Protein AF-A0A833WL48-F1 (afdb_monomer_lite)

Secondary structure (DSSP, 8-state):
-EEEEETTEEEEE-SSHHHHHHHHHHHHHHS--S-----SBSSSPEEEE-TTSS-EEEE-GGG----

Organism: Phytophthora infestans (NCBI:txid4787)

Radius of gyration: 13.89 Å; chains: 1; bounding box: 32×30×38 Å

pLDDT: mean 87.75, std 7.33, range [50.06, 96.69]

Sequence (67 aa):
MIVVVYVDDVLAFAMSDKDSVQFQSVMESEYEIINFDDITYFLGPELQWSPTGDEVCISQHKYISTF

Foldseek 3Di:
DDWDDDPPDIDDQDPDPVVVVVVVVVCVVPHDDPDDDDDQDDPQWGWDADPVNPDTDTDNVVVDDDD

Structure (mmCIF, N/CA/C/O backbone):
data_AF-A0A833WL48-F1
#
_entry.id   AF-A0A833WL48-F1
#
loop_
_atom_site.group_PDB
_atom_site.id
_atom_site.type_symbol
_atom_site.label_atom_id
_atom_site.label_alt_id
_atom_site.label_comp_id
_atom_site.label_asym_id
_atom_site.label_entity_id
_atom_site.label_seq_id
_atom_site.pdbx_PDB_ins_code
_atom_site.Cartn_x
_atom_site.Cartn_y
_atom_site.Cartn_z
_atom_site.occupancy
_atom_site.B_iso_or_equiv
_atom_site.auth_seq_id
_atom_site.auth_comp_id
_atom_site.auth_asym_id
_atom_site.auth_atom_id
_atom_site.pdbx_PDB_model_num
ATOM 1 N N . MET A 1 1 ? -9.394 7.714 2.967 1.00 84.31 1 MET A N 1
ATOM 2 C CA . MET A 1 1 ? -9.040 6.335 2.588 1.00 84.31 1 MET A CA 1
ATOM 3 C C . MET A 1 1 ? -9.287 6.152 1.104 1.00 84.31 1 MET A C 1
ATOM 5 O O . MET A 1 1 ? -10.367 6.505 0.644 1.00 84.31 1 MET A O 1
ATOM 9 N N . ILE A 1 2 ? -8.321 5.600 0.382 1.00 87.88 2 ILE A N 1
ATOM 10 C CA . ILE A 1 2 ? -8.511 5.065 -0.971 1.00 87.88 2 ILE A CA 1
ATOM 11 C C . ILE A 1 2 ? -8.211 3.569 -0.887 1.00 87.88 2 ILE A C 1
ATOM 13 O O . ILE A 1 2 ? -7.226 3.194 -0.262 1.00 87.88 2 ILE A O 1
ATOM 17 N N . VAL A 1 3 ? -9.055 2.721 -1.473 1.00 90.25 3 VAL A N 1
ATOM 18 C CA . VAL A 1 3 ? -8.855 1.265 -1.477 1.00 90.25 3 VAL A CA 1
ATOM 19 C C . VAL A 1 3 ? -8.901 0.774 -2.915 1.00 90.25 3 VAL A C 1
ATOM 21 O O . VAL A 1 3 ? -9.851 1.064 -3.643 1.00 90.25 3 VAL A O 1
ATOM 24 N N . VAL A 1 4 ? -7.871 0.041 -3.317 1.00 89.56 4 VAL A N 1
ATOM 25 C CA . VAL A 1 4 ? -7.764 -0.629 -4.611 1.00 89.56 4 VAL A CA 1
ATOM 26 C C . VAL A 1 4 ? -7.832 -2.126 -4.353 1.00 89.56 4 VAL A C 1
ATOM 28 O O . VAL A 1 4 ? -7.105 -2.644 -3.512 1.00 89.56 4 VAL A O 1
ATOM 31 N N . VAL A 1 5 ? -8.718 -2.814 -5.064 1.00 91.88 5 VAL A N 1
ATOM 32 C CA . VAL A 1 5 ? -8.924 -4.258 -4.918 1.00 91.88 5 VAL A CA 1
ATOM 33 C C . VAL A 1 5 ? -8.626 -4.927 -6.249 1.00 91.88 5 VAL A C 1
ATOM 35 O O . VAL A 1 5 ? -9.152 -4.513 -7.285 1.00 91.88 5 VAL A O 1
ATOM 38 N N . TYR A 1 6 ? -7.800 -5.965 -6.215 1.00 91.69 6 TYR A N 1
ATOM 39 C CA . TYR A 1 6 ? -7.505 -6.821 -7.352 1.00 91.69 6 TYR A CA 1
ATOM 40 C C . TYR A 1 6 ? -7.619 -8.281 -6.926 1.00 91.69 6 TYR A C 1
ATOM 42 O O . TYR A 1 6 ? -6.721 -8.815 -6.293 1.00 91.69 6 TYR A O 1
ATOM 50 N N . VAL A 1 7 ? -8.720 -8.930 -7.306 1.00 93.62 7 VAL A N 1
ATOM 51 C CA . VAL A 1 7 ? -9.017 -10.317 -6.912 1.00 93.62 7 VAL A CA 1
ATOM 52 C C . VAL A 1 7 ? -8.954 -10.466 -5.382 1.00 93.62 7 VAL A C 1
ATOM 54 O O . VAL A 1 7 ? -9.869 -9.992 -4.712 1.00 93.62 7 VAL A O 1
ATOM 57 N N . ASP A 1 8 ? -7.909 -11.089 -4.846 1.00 92.19 8 ASP A N 1
ATOM 58 C 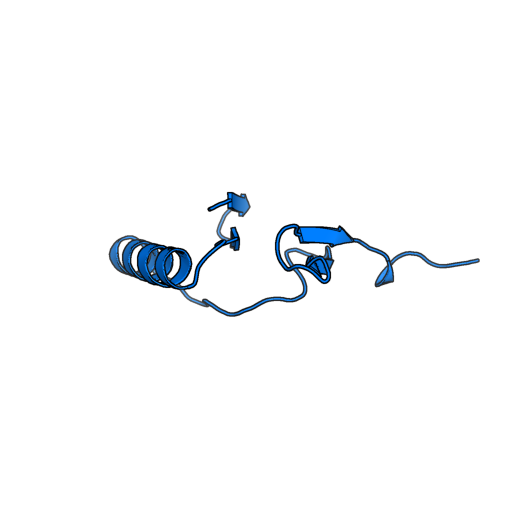CA . ASP A 1 8 ? -7.638 -11.327 -3.429 1.00 92.19 8 ASP A CA 1
ATOM 59 C C . ASP A 1 8 ? -6.624 -10.343 -2.816 1.00 92.19 8 ASP A C 1
ATOM 61 O O . ASP A 1 8 ? -6.500 -10.277 -1.595 1.00 92.19 8 ASP A O 1
ATOM 65 N N . ASP A 1 9 ? -5.967 -9.518 -3.635 1.00 92.56 9 ASP A N 1
ATOM 66 C CA . ASP A 1 9 ? -5.031 -8.489 -3.191 1.00 92.56 9 ASP A CA 1
ATOM 67 C C . ASP A 1 9 ? -5.742 -7.148 -2.942 1.00 92.56 9 ASP A C 1
ATOM 69 O O . ASP A 1 9 ? -6.466 -6.618 -3.795 1.00 92.56 9 ASP A O 1
ATOM 73 N N . VAL A 1 10 ? -5.490 -6.548 -1.776 1.00 93.06 10 VAL A N 1
ATOM 74 C CA . VAL A 1 10 ? -6.039 -5.241 -1.388 1.00 93.06 10 VAL A CA 1
ATOM 75 C C . VAL A 1 10 ? -4.907 -4.272 -1.081 1.00 93.06 10 VAL A C 1
ATOM 77 O O . VAL A 1 10 ? -4.041 -4.547 -0.259 1.00 93.06 10 VAL A O 1
ATOM 80 N N . LEU A 1 11 ? -4.956 -3.100 -1.708 1.00 92.12 11 LEU A N 1
ATOM 81 C CA . LEU A 1 11 ? -4.074 -1.978 -1.422 1.00 92.12 11 LEU A CA 1
ATOM 82 C C . LEU A 1 11 ? -4.888 -0.836 -0.820 1.00 92.12 11 LEU A C 1
ATOM 84 O O . LEU A 1 11 ? -5.787 -0.291 -1.464 1.00 92.12 11 LEU A O 1
ATOM 88 N N . ALA A 1 12 ? -4.569 -0.465 0.417 1.00 91.75 12 ALA A N 1
ATOM 89 C CA . ALA A 1 12 ? -5.239 0.607 1.138 1.00 91.75 12 ALA A CA 1
ATOM 90 C C . ALA A 1 12 ? -4.291 1.791 1.364 1.00 91.75 12 ALA A C 1
ATOM 92 O O . ALA A 1 12 ? -3.191 1.637 1.883 1.00 91.75 12 ALA A O 1
ATOM 93 N N . PHE A 1 13 ? -4.756 2.988 1.013 1.00 89.19 13 PHE A N 1
ATOM 94 C CA . PHE A 1 13 ? -4.089 4.253 1.291 1.00 89.19 13 PHE A CA 1
ATOM 95 C C . PHE A 1 13 ? -4.867 5.015 2.358 1.00 89.19 13 PHE A C 1
ATOM 97 O O . PHE A 1 13 ? -5.973 5.528 2.120 1.00 89.19 13 PHE A O 1
ATOM 104 N N . ALA A 1 14 ? -4.273 5.099 3.542 1.00 87.94 14 ALA A N 1
ATOM 105 C CA . ALA A 1 14 ? -4.786 5.871 4.657 1.00 87.94 14 ALA A CA 1
ATOM 106 C C . ALA A 1 14 ? -4.079 7.230 4.726 1.00 87.94 14 ALA A C 1
ATOM 108 O O . ALA A 1 14 ? -2.870 7.316 4.560 1.00 87.94 14 ALA A O 1
ATOM 109 N N . MET A 1 15 ? -4.845 8.291 4.990 1.00 82.94 15 MET A N 1
ATOM 110 C CA . MET A 1 15 ? -4.307 9.649 5.181 1.00 82.94 15 MET A CA 1
ATOM 111 C C . MET A 1 15 ? -3.992 9.935 6.658 1.00 82.94 15 MET A C 1
ATOM 113 O O . MET A 1 15 ? -3.524 11.015 7.008 1.00 82.94 15 MET A O 1
ATOM 117 N N . SER A 1 16 ? -4.313 8.988 7.541 1.00 87.38 16 SER A N 1
ATOM 118 C CA . SER A 1 16 ? -4.017 9.039 8.966 1.00 87.38 16 SER A CA 1
ATOM 119 C C . SER A 1 16 ? -3.858 7.626 9.523 1.00 87.38 16 SER A C 1
ATOM 121 O O . SER A 1 16 ? -4.552 6.706 9.086 1.00 87.38 16 SER A O 1
ATOM 123 N N . ASP A 1 17 ? -3.017 7.469 10.543 1.00 88.81 17 ASP A N 1
ATOM 124 C CA . ASP A 1 17 ? -2.797 6.178 11.213 1.00 88.81 17 ASP A CA 1
ATOM 125 C C . ASP A 1 17 ? -4.078 5.618 11.843 1.00 88.81 17 ASP A C 1
ATOM 127 O O . ASP A 1 17 ? -4.278 4.412 11.961 1.00 88.81 17 ASP A O 1
ATOM 131 N N . LYS A 1 18 ? -4.995 6.500 12.247 1.00 93.19 18 LYS A N 1
ATOM 132 C CA . LYS A 1 18 ? -6.288 6.077 12.785 1.00 93.19 18 LYS A CA 1
ATOM 133 C C . LYS A 1 18 ? -7.106 5.331 11.729 1.00 93.19 18 LYS A C 1
ATOM 135 O O . LYS A 1 18 ? -7.746 4.331 12.050 1.00 93.19 18 LYS A O 1
ATOM 140 N N . ASP A 1 19 ? -7.089 5.824 10.493 1.00 91.38 19 ASP A N 1
ATOM 141 C CA . ASP A 1 19 ? -7.838 5.219 9.396 1.00 91.38 19 ASP A CA 1
ATOM 142 C C . ASP A 1 19 ? -7.251 3.852 9.021 1.00 91.38 19 ASP A C 1
ATOM 144 O O . ASP A 1 19 ? -8.021 2.919 8.792 1.00 91.38 19 ASP A O 1
ATOM 148 N N . SER A 1 20 ? -5.917 3.705 9.003 1.00 90.88 20 SER A N 1
ATOM 149 C CA . SER A 1 20 ? -5.269 2.418 8.707 1.00 90.88 20 SER A CA 1
ATOM 150 C C . SER A 1 20 ? -5.571 1.368 9.776 1.00 90.88 20 SER A C 1
ATOM 152 O O . SER A 1 20 ? -6.010 0.272 9.434 1.00 90.88 20 SER A O 1
ATOM 154 N N . VAL A 1 21 ? -5.452 1.716 11.063 1.00 93.69 21 VAL A N 1
ATOM 155 C CA . VAL A 1 21 ? -5.745 0.800 12.182 1.00 93.69 21 VAL A CA 1
ATOM 156 C C . VAL A 1 21 ? -7.209 0.360 12.178 1.00 93.69 21 VAL A C 1
ATOM 158 O O . VAL A 1 21 ? -7.514 -0.819 12.380 1.00 93.69 21 VAL A O 1
ATOM 161 N N . GLN A 1 22 ? -8.134 1.293 11.937 1.00 94.69 22 GLN A N 1
ATOM 162 C CA . GLN A 1 22 ? -9.555 0.965 11.861 1.00 94.69 22 GLN A CA 1
ATOM 163 C C . GLN A 1 22 ? -9.854 0.038 10.677 1.00 94.69 22 GLN A C 1
ATOM 165 O O . GLN A 1 22 ? -10.642 -0.895 10.821 1.00 94.69 22 GLN A O 1
ATOM 170 N N . PHE A 1 23 ? -9.229 0.274 9.523 1.00 93.94 23 PHE A N 1
ATOM 171 C CA . PHE A 1 23 ? -9.400 -0.574 8.347 1.00 93.94 23 PHE A CA 1
ATOM 172 C C . PHE A 1 23 ? -8.854 -1.979 8.565 1.00 93.94 23 PHE A C 1
ATOM 174 O O . PHE A 1 23 ? -9.576 -2.941 8.321 1.00 93.94 23 PHE A O 1
ATOM 181 N N . GLN A 1 24 ? -7.633 -2.096 9.092 1.00 93.12 24 GLN A N 1
ATOM 182 C CA . GLN A 1 24 ? -7.031 -3.385 9.419 1.00 93.12 24 GLN A CA 1
ATOM 183 C C . GLN A 1 24 ? -7.931 -4.189 10.367 1.00 93.12 24 GLN A C 1
ATOM 185 O O . GLN A 1 24 ? -8.244 -5.339 10.080 1.00 93.12 24 GLN A O 1
ATOM 190 N N . SER A 1 25 ? -8.448 -3.550 11.423 1.00 94.69 25 SER A N 1
ATOM 191 C CA . SER A 1 25 ? -9.330 -4.210 12.398 1.00 94.69 25 SER A CA 1
ATOM 192 C C . SER A 1 25 ? -10.603 -4.788 11.763 1.00 94.69 25 SER A C 1
ATOM 194 O O . SER A 1 25 ? -11.055 -5.858 12.156 1.00 94.69 25 SER A O 1
ATOM 196 N N . VAL A 1 26 ? -11.200 -4.081 10.795 1.00 95.25 26 VAL A N 1
ATOM 197 C CA . VAL A 1 26 ? -12.396 -4.555 10.075 1.00 95.25 26 VAL A CA 1
ATOM 198 C C . VAL A 1 26 ? -12.040 -5.659 9.081 1.00 95.25 26 VAL A C 1
ATOM 200 O O . VAL A 1 26 ? -12.771 -6.636 8.954 1.00 95.25 26 VAL A O 1
ATOM 203 N N . MET A 1 27 ? -10.916 -5.532 8.376 1.00 94.50 27 MET A N 1
ATOM 204 C CA . MET A 1 27 ? -10.479 -6.555 7.427 1.00 94.50 27 MET A CA 1
ATOM 205 C C . MET A 1 27 ? -10.197 -7.884 8.133 1.00 94.50 27 MET A C 1
ATOM 207 O O . MET A 1 27 ? -10.639 -8.923 7.661 1.00 94.50 27 MET A O 1
ATOM 211 N N . GLU A 1 28 ? -9.541 -7.845 9.291 1.00 94.31 28 GLU A N 1
ATOM 212 C CA . GLU A 1 28 ? -9.246 -9.032 10.101 1.00 94.31 28 GLU A CA 1
ATOM 213 C C . GLU A 1 28 ? -10.489 -9.639 10.775 1.00 94.31 28 GLU A C 1
ATOM 215 O O . GLU A 1 28 ? -10.478 -10.824 11.109 1.00 94.31 28 GLU A O 1
ATOM 220 N N . SER A 1 29 ? -11.567 -8.868 10.988 1.00 96.69 29 SER A N 1
ATOM 221 C CA . SER A 1 29 ? -12.810 -9.413 11.557 1.00 96.69 29 SER A CA 1
ATOM 222 C C . SER A 1 29 ? -13.659 -10.157 10.530 1.00 96.69 29 SER A C 1
ATOM 224 O O . SER A 1 29 ? -14.362 -11.099 10.892 1.00 96.69 29 SER A O 1
ATOM 226 N N . GLU A 1 30 ? -13.607 -9.730 9.267 1.00 95.81 30 GLU A N 1
ATOM 227 C CA . GLU A 1 30 ? -14.456 -10.258 8.194 1.00 95.81 30 GLU A CA 1
ATOM 228 C C . GLU A 1 30 ? -13.726 -11.237 7.261 1.00 95.81 30 GLU A C 1
ATOM 230 O O . GLU A 1 30 ? -14.376 -12.051 6.600 1.00 95.81 30 GLU A O 1
ATOM 235 N N . TYR A 1 31 ? -12.393 -11.179 7.192 1.00 93.44 31 TYR A N 1
ATOM 236 C CA . TYR A 1 31 ? -11.589 -11.937 6.234 1.00 93.44 31 TYR A CA 1
ATOM 237 C C . TYR A 1 31 ? -10.366 -12.591 6.885 1.00 93.44 31 TYR A C 1
ATOM 239 O O . TYR A 1 31 ? -9.803 -12.100 7.862 1.00 93.44 31 TYR A O 1
ATOM 247 N N . GLU A 1 32 ? -9.912 -13.695 6.292 1.00 93.38 32 GLU A N 1
ATOM 248 C CA . GLU A 1 32 ? -8.620 -14.294 6.626 1.00 93.38 32 GLU A CA 1
ATOM 249 C C . GLU A 1 32 ? -7.506 -13.515 5.916 1.00 93.38 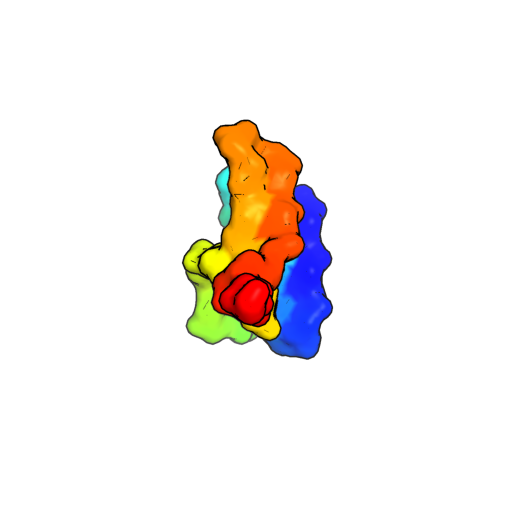32 GLU A C 1
ATOM 251 O O . GLU A 1 32 ? -7.288 -13.663 4.713 1.00 93.38 32 GLU A O 1
ATOM 256 N N . ILE A 1 33 ? -6.818 -12.651 6.662 1.00 90.38 33 ILE A N 1
ATOM 257 C CA . ILE A 1 33 ? -5.702 -11.856 6.149 1.00 90.38 33 ILE A CA 1
ATOM 258 C C . ILE A 1 33 ? -4.402 -12.642 6.312 1.00 90.38 33 ILE A C 1
ATOM 260 O O . ILE A 1 33 ? -3.969 -12.930 7.425 1.00 90.38 33 ILE A O 1
ATOM 264 N N . ILE A 1 34 ? -3.775 -12.985 5.186 1.00 88.38 34 ILE A N 1
ATOM 265 C CA . ILE A 1 34 ? -2.512 -13.739 5.165 1.00 88.38 34 ILE A CA 1
ATOM 266 C C . ILE A 1 34 ? -1.313 -12.800 5.350 1.00 88.38 34 ILE A C 1
ATOM 268 O O . ILE A 1 34 ? -0.321 -13.180 5.971 1.00 88.38 34 ILE A O 1
ATOM 272 N N . ASN A 1 35 ? -1.397 -11.579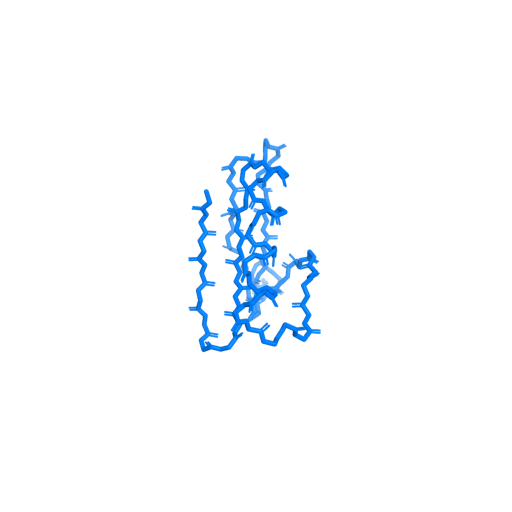 4.811 1.00 86.69 35 ASN A N 1
ATOM 273 C CA . ASN A 1 35 ? -0.364 -10.561 4.952 1.00 86.69 35 ASN A CA 1
ATOM 274 C C . ASN A 1 35 ? -0.971 -9.146 4.992 1.00 86.69 35 ASN A C 1
ATOM 276 O O . ASN A 1 35 ? -1.826 -8.818 4.170 1.00 86.69 35 ASN A O 1
ATOM 280 N N . PHE A 1 36 ? -0.499 -8.321 5.929 1.00 87.50 36 PHE A N 1
ATOM 281 C CA . PHE A 1 36 ? -0.788 -6.894 6.026 1.00 87.50 36 PHE A CA 1
ATOM 282 C C . PHE A 1 36 ? 0.514 -6.148 6.345 1.00 87.50 36 PHE A C 1
ATOM 284 O O . PHE A 1 36 ? 0.889 -6.008 7.506 1.00 87.50 36 PHE A O 1
ATOM 291 N N . ASP A 1 37 ? 1.201 -5.690 5.301 1.00 87.31 37 ASP A N 1
ATOM 292 C CA . ASP A 1 37 ? 2.506 -5.031 5.388 1.00 87.31 37 ASP A CA 1
ATOM 293 C C . ASP A 1 37 ? 2.525 -3.752 4.540 1.00 87.31 37 ASP A C 1
ATOM 295 O O . ASP A 1 37 ? 1.804 -3.629 3.545 1.00 87.31 37 ASP A O 1
ATOM 299 N N . ASP A 1 38 ? 3.418 -2.824 4.888 1.00 87.06 38 ASP A N 1
ATOM 300 C CA . ASP A 1 38 ? 3.760 -1.702 4.016 1.00 87.06 38 ASP A CA 1
ATOM 301 C C . ASP A 1 38 ? 4.522 -2.214 2.784 1.00 87.06 38 ASP A C 1
ATOM 303 O O . ASP A 1 38 ? 5.594 -2.818 2.894 1.00 87.06 38 ASP A O 1
ATOM 307 N N . ILE A 1 39 ? 3.992 -1.947 1.588 1.00 88.56 39 ILE A N 1
ATOM 308 C CA . ILE A 1 39 ? 4.564 -2.436 0.328 1.00 88.56 39 ILE A CA 1
ATOM 309 C C . ILE A 1 39 ? 5.097 -1.305 -0.556 1.00 88.56 39 ILE A C 1
ATOM 311 O O . ILE A 1 39 ? 4.503 -0.237 -0.683 1.00 88.56 39 ILE A O 1
ATOM 315 N N . THR A 1 40 ? 6.215 -1.566 -1.237 1.00 88.62 40 THR A N 1
ATOM 316 C CA . THR A 1 40 ? 6.772 -0.672 -2.274 1.00 88.62 40 THR A CA 1
ATOM 317 C C . THR A 1 40 ? 6.265 -1.021 -3.674 1.00 88.62 40 THR A C 1
ATOM 319 O O . THR A 1 40 ? 6.261 -0.173 -4.560 1.00 88.62 40 THR A O 1
ATOM 322 N N . TYR A 1 41 ? 5.828 -2.263 -3.890 1.00 89.25 41 TYR A N 1
ATOM 323 C CA . TYR A 1 41 ? 5.325 -2.739 -5.177 1.00 89.25 41 TYR A CA 1
ATOM 324 C C . TYR A 1 41 ? 3.992 -3.450 -4.983 1.00 89.25 41 TYR A C 1
ATOM 326 O O . TYR A 1 41 ? 3.885 -4.323 -4.127 1.00 89.25 41 TYR A O 1
ATOM 334 N N . PHE A 1 42 ? 3.011 -3.126 -5.821 1.00 90.06 42 PHE A N 1
ATOM 335 C CA . PHE A 1 42 ? 1.709 -3.788 -5.852 1.00 90.06 42 PHE A CA 1
ATOM 336 C C . PHE A 1 42 ? 1.466 -4.333 -7.254 1.00 90.06 42 PHE A C 1
ATOM 338 O O . PHE A 1 42 ? 1.357 -3.550 -8.191 1.00 90.06 42 PHE A O 1
ATOM 345 N N . LEU A 1 43 ? 1.424 -5.662 -7.407 1.00 89.62 43 LEU A N 1
ATOM 346 C CA . LEU A 1 43 ? 1.241 -6.361 -8.694 1.00 89.62 43 LEU A CA 1
ATOM 347 C C . LEU A 1 43 ? 2.257 -5.997 -9.794 1.00 89.62 43 LEU A C 1
ATOM 349 O O . LEU A 1 43 ? 1.982 -6.130 -10.986 1.00 89.62 43 LEU A O 1
ATOM 353 N N . GLY A 1 44 ? 3.442 -5.521 -9.408 1.00 88.94 44 GLY A N 1
ATOM 354 C CA . GLY A 1 44 ? 4.500 -5.101 -10.329 1.00 88.94 44 GLY A CA 1
ATOM 355 C C . GLY A 1 44 ? 4.737 -3.589 -10.353 1.00 88.94 44 GLY A C 1
ATOM 356 O O . GLY A 1 44 ? 5.891 -3.194 -10.204 1.00 88.94 44 GLY A O 1
ATOM 357 N N . PRO A 1 45 ? 3.716 -2.724 -10.513 1.00 89.00 45 PRO A N 1
ATOM 358 C CA . PRO A 1 45 ? 3.888 -1.285 -10.349 1.00 89.00 45 PRO A CA 1
ATOM 359 C C . PRO A 1 45 ? 4.488 -0.880 -8.998 1.00 89.00 45 PRO A C 1
ATOM 361 O O . PRO A 1 45 ? 4.140 -1.422 -7.950 1.00 89.00 45 PRO A O 1
ATOM 364 N N . GLU A 1 46 ? 5.385 0.099 -9.043 1.00 91.81 46 GLU A N 1
ATOM 365 C CA . GLU A 1 46 ? 5.991 0.732 -7.877 1.00 91.81 46 GLU A CA 1
ATOM 366 C C . GLU A 1 46 ? 5.066 1.817 -7.328 1.00 91.81 46 GLU A C 1
ATOM 368 O O . GLU A 1 46 ? 4.523 2.624 -8.086 1.00 91.81 46 GLU A O 1
ATOM 373 N N . LEU A 1 47 ? 4.925 1.853 -6.009 1.0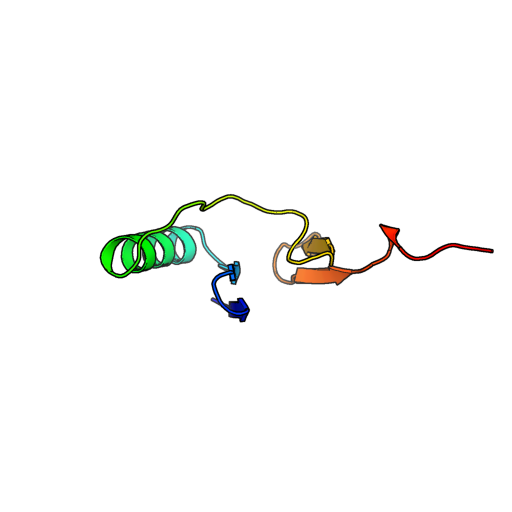0 89.94 47 LEU A N 1
ATOM 374 C CA . LEU A 1 47 ? 4.200 2.883 -5.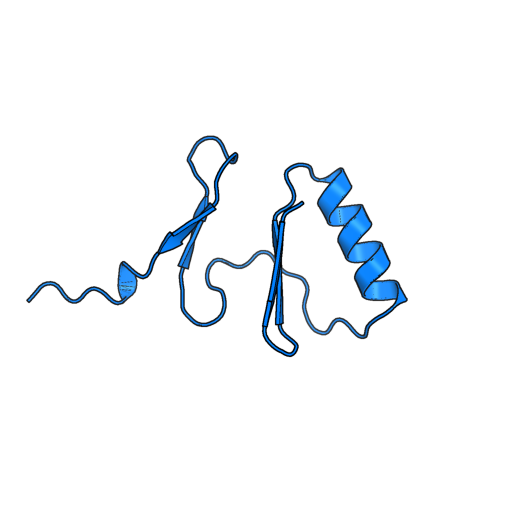282 1.00 89.94 47 LEU A CA 1
ATOM 375 C C . LEU A 1 47 ? 5.198 3.924 -4.776 1.00 89.94 47 LEU A C 1
ATOM 377 O O . LEU A 1 47 ? 6.140 3.598 -4.053 1.00 89.94 47 LEU A O 1
ATOM 381 N N . GLN A 1 48 ? 4.994 5.182 -5.155 1.00 88.25 48 GLN A N 1
ATOM 382 C CA . GLN A 1 48 ? 5.845 6.298 -4.756 1.00 88.25 48 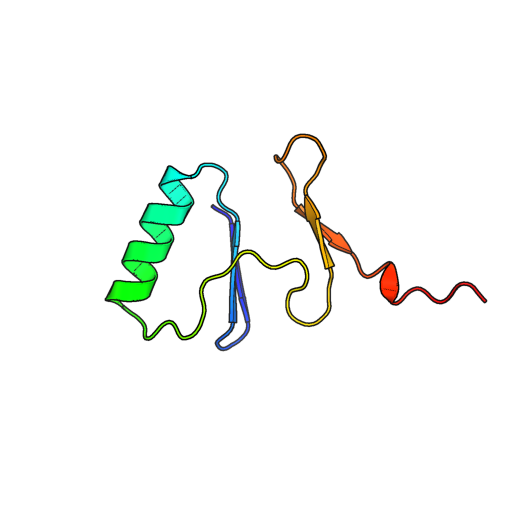GLN A CA 1
ATOM 383 C C . GLN A 1 48 ? 4.994 7.370 -4.084 1.00 88.25 48 GLN A C 1
ATOM 385 O O . GLN A 1 48 ? 4.182 8.027 -4.735 1.00 88.25 48 GLN A O 1
ATOM 390 N N . TRP A 1 49 ? 5.188 7.551 -2.781 1.00 84.56 49 TRP A N 1
ATOM 391 C CA . TRP A 1 49 ? 4.574 8.652 -2.047 1.00 84.56 49 TRP A CA 1
ATOM 392 C C . TRP A 1 49 ? 5.181 9.990 -2.475 1.00 84.56 49 TRP A C 1
ATOM 394 O O . TRP A 1 49 ? 6.391 10.091 -2.705 1.00 84.56 49 TRP A O 1
ATOM 404 N N . SER A 1 50 ? 4.354 11.031 -2.555 1.00 86.25 50 SER A N 1
ATOM 405 C CA . SER A 1 50 ? 4.840 12.404 -2.669 1.00 86.25 50 SER A CA 1
ATOM 406 C C . SER A 1 50 ? 5.696 12.762 -1.444 1.00 86.25 50 SER A C 1
ATOM 408 O O . SER A 1 50 ? 5.488 12.213 -0.358 1.00 86.25 50 SER A O 1
ATOM 410 N N . PRO A 1 51 ? 6.640 13.716 -1.555 1.00 83.81 51 PRO A N 1
ATOM 411 C CA . PRO A 1 51 ? 7.427 14.171 -0.403 1.00 83.81 51 PRO A CA 1
ATOM 412 C C . PRO A 1 51 ? 6.577 14.699 0.764 1.00 83.81 51 PRO A C 1
ATOM 414 O O . PRO A 1 51 ? 7.022 14.697 1.908 1.00 83.81 51 PRO A O 1
ATOM 417 N N . THR A 1 52 ? 5.369 15.176 0.466 1.00 83.88 52 THR A N 1
ATOM 418 C CA . THR A 1 52 ? 4.368 15.676 1.414 1.00 83.88 52 THR A CA 1
ATOM 419 C C . THR A 1 52 ? 3.458 14.580 1.975 1.00 83.88 52 THR A C 1
ATOM 421 O O . THR A 1 52 ? 2.762 14.837 2.954 1.00 83.88 52 THR A O 1
ATOM 424 N N . GLY A 1 53 ? 3.478 13.369 1.405 1.00 78.12 53 GLY A N 1
ATOM 425 C CA . GLY A 1 53 ? 2.678 12.219 1.840 1.00 78.12 53 GLY A CA 1
ATOM 426 C C . GLY A 1 53 ? 1.184 12.313 1.510 1.00 78.12 53 GLY A C 1
ATOM 427 O O . GLY A 1 53 ? 0.399 11.504 1.990 1.00 78.12 53 GLY A O 1
ATOM 428 N N . ASP A 1 54 ? 0.778 13.299 0.715 1.00 81.06 54 ASP A N 1
ATOM 429 C CA . ASP A 1 54 ? -0.610 13.571 0.326 1.00 81.06 54 ASP A CA 1
ATOM 430 C C . ASP A 1 54 ? -1.040 12.856 -0.961 1.00 81.06 54 ASP A C 1
ATOM 432 O O . ASP A 1 54 ? -2.236 12.742 -1.239 1.00 81.06 54 ASP A O 1
ATOM 436 N N . GLU A 1 55 ? -0.084 12.335 -1.729 1.00 85.12 55 GLU A N 1
ATOM 437 C CA . GLU A 1 55 ? -0.333 11.647 -2.990 1.00 85.12 55 GLU A CA 1
ATOM 438 C C . GLU A 1 55 ? 0.493 10.363 -3.079 1.00 85.12 55 GLU A C 1
ATOM 440 O O . GLU A 1 55 ? 1.630 10.297 -2.609 1.00 85.12 55 GLU A O 1
ATOM 445 N N . VAL A 1 56 ? -0.065 9.349 -3.743 1.00 85.62 56 VAL A N 1
ATOM 446 C CA . VAL A 1 56 ? 0.689 8.176 -4.195 1.00 85.62 56 VAL A CA 1
ATOM 447 C C . VAL A 1 56 ? 0.658 8.123 -5.705 1.00 85.62 56 VAL A C 1
ATOM 449 O O . VAL A 1 56 ? -0.401 8.013 -6.323 1.00 85.62 56 VAL A O 1
ATOM 452 N N . CYS A 1 57 ? 1.845 8.146 -6.291 1.00 86.88 57 CYS A N 1
ATOM 453 C CA . CYS A 1 57 ? 2.060 7.932 -7.705 1.00 86.88 57 CYS A CA 1
ATOM 454 C C . CYS A 1 57 ? 2.366 6.459 -7.962 1.00 86.88 57 CYS A C 1
ATOM 456 O O . CYS A 1 57 ? 3.203 5.850 -7.294 1.00 86.88 57 CYS A O 1
ATOM 458 N N . ILE A 1 58 ? 1.713 5.899 -8.977 1.00 87.25 58 ILE A N 1
ATOM 459 C CA . ILE A 1 58 ? 2.030 4.570 -9.491 1.00 87.25 58 ILE A CA 1
ATOM 460 C C . ILE A 1 58 ? 3.030 4.740 -10.634 1.00 87.25 58 ILE A C 1
ATOM 462 O O . ILE A 1 58 ? 2.778 5.461 -11.599 1.00 87.25 58 ILE A O 1
ATOM 466 N N . SER A 1 59 ? 4.174 4.079 -10.516 1.00 86.06 59 SER A N 1
ATOM 467 C CA . SER A 1 59 ? 5.321 4.214 -11.408 1.00 86.06 59 SER A CA 1
ATOM 468 C C . SER A 1 59 ? 5.773 2.840 -11.910 1.00 86.06 59 SER A C 1
ATOM 470 O O . SER A 1 59 ? 5.623 1.820 -11.245 1.00 86.06 59 SER A O 1
ATOM 472 N N . GLN A 1 60 ? 6.344 2.798 -13.112 1.00 87.00 60 GLN A N 1
ATOM 473 C CA . GLN A 1 60 ? 7.033 1.617 -13.642 1.00 87.00 60 GLN A CA 1
ATOM 474 C C . GLN A 1 60 ? 8.467 1.964 -14.061 1.00 87.00 60 GLN A C 1
ATOM 476 O O . GLN A 1 60 ? 9.030 1.302 -14.926 1.00 87.00 60 GLN A O 1
ATOM 481 N N . HIS A 1 61 ? 9.075 2.993 -13.449 1.00 81.69 61 HIS A N 1
ATOM 482 C CA . HIS A 1 61 ? 10.401 3.501 -13.838 1.00 81.69 61 HIS A CA 1
ATOM 483 C C . HIS A 1 61 ? 11.473 2.410 -13.895 1.00 81.69 61 HIS A C 1
ATOM 485 O O . HIS A 1 61 ? 12.288 2.399 -14.811 1.00 81.69 61 HIS A O 1
ATOM 491 N N . LYS A 1 62 ? 11.427 1.447 -12.970 1.00 78.25 62 LYS A N 1
ATOM 492 C CA . LYS A 1 62 ? 12.334 0.293 -12.938 1.00 78.25 62 LYS A CA 1
ATOM 493 C C . LYS A 1 62 ? 12.279 -0.582 -14.199 1.00 78.25 62 LYS A C 1
ATOM 495 O O . LYS A 1 62 ? 13.255 -1.257 -14.511 1.00 78.25 62 LYS A O 1
ATOM 500 N N . TYR A 1 63 ? 11.153 -0.581 -14.907 1.00 80.56 63 TYR A N 1
ATOM 501 C CA . TYR A 1 63 ? 10.942 -1.344 -16.138 1.00 80.56 63 TYR A CA 1
ATOM 502 C C . TYR A 1 63 ? 11.167 -0.510 -17.404 1.00 80.56 63 TYR A C 1
ATOM 504 O O . TYR A 1 63 ? 11.115 -1.052 -18.507 1.00 80.56 63 TYR A O 1
ATOM 512 N N . ILE A 1 64 ? 11.430 0.794 -17.269 1.00 82.31 64 ILE A N 1
ATOM 513 C CA . ILE A 1 64 ? 11.800 1.641 -18.398 1.00 82.31 64 ILE A CA 1
ATOM 514 C C . ILE A 1 64 ? 13.257 1.332 -18.744 1.00 82.31 64 ILE A C 1
ATOM 516 O O . ILE A 1 64 ? 14.187 1.791 -18.086 1.00 82.31 64 ILE A O 1
ATOM 520 N N . SER A 1 65 ? 13.465 0.537 -19.789 1.00 70.50 65 SER A N 1
ATOM 521 C CA . SER A 1 65 ? 14.777 0.376 -20.410 1.00 70.50 65 SER A CA 1
ATOM 522 C C . SER A 1 65 ? 15.077 1.607 -21.266 1.00 70.50 65 SER A C 1
ATOM 524 O O . SER A 1 65 ? 14.469 1.788 -22.323 1.00 70.50 65 SER A O 1
ATOM 526 N N . THR A 1 66 ? 16.008 2.455 -20.835 1.00 63.06 66 THR A N 1
ATOM 527 C CA . THR A 1 66 ? 16.659 3.423 -21.725 1.00 63.06 66 THR A CA 1
ATOM 528 C C . THR A 1 66 ? 17.559 2.646 -22.687 1.00 63.06 66 THR A C 1
ATOM 530 O O . THR A 1 66 ? 18.579 2.098 -22.271 1.00 63.06 66 THR A O 1
ATOM 533 N N . PHE A 1 67 ? 17.139 2.544 -23.949 1.00 50.06 67 PHE A N 1
ATOM 534 C CA . PHE A 1 67 ? 17.995 2.114 -25.058 1.00 50.06 67 PHE A CA 1
ATOM 535 C C . PHE A 1 67 ? 18.869 3.273 -25.538 1.00 50.06 67 PHE A C 1
ATOM 537 O O . PHE A 1 67 ? 18.364 4.421 -25.537 1.00 50.06 67 PHE A O 1
#